Protein AF-A0A258CUS6-F1 (afdb_monomer)

Mean predicted aligned error: 6.82 Å

Sequence (56 aa):
MPPLPMIAVSANVAEGDRAAALAAGMDDCLAKPLDRAALQRWLDRVAAPQPIDRSA

Solvent-accessible surface area (backbone atoms only — not comparable to full-atom values): 3684 Å² total; per-residue (Å²): 131,82,85,79,91,44,71,46,77,32,81,61,74,48,76,65,50,44,52,51,40,44,75,72,71,30,78,44,66,45,45,51,83,72,52,65,69,61,50,48,57,50,48,67,72,68,63,65,92,68,81,82,80,78,84,126

Structure (mmCIF, N/CA/C/O backbone):
data_AF-A0A258CUS6-F1
#
_entry.id   AF-A0A258CUS6-F1
#
loop_
_atom_site.group_PDB
_atom_site.id
_atom_site.type_symbol
_atom_site.label_atom_id
_atom_site.label_alt_id
_atom_site.label_comp_id
_atom_site.label_asym_id
_atom_site.label_entity_id
_atom_site.label_seq_id
_atom_site.pdbx_PDB_ins_code
_atom_site.Cartn_x
_atom_site.Cartn_y
_atom_site.Cartn_z
_atom_site.occupancy
_atom_site.B_iso_or_equiv
_atom_site.auth_seq_id
_atom_site.auth_comp_id
_atom_site.auth_asym_id
_atom_site.auth_atom_id
_atom_site.pdbx_PDB_model_num
ATOM 1 N N . MET A 1 1 ? -4.848 4.946 21.194 1.00 61.47 1 MET A N 1
ATOM 2 C CA . MET A 1 1 ? -5.490 5.153 19.877 1.00 61.47 1 MET A CA 1
ATOM 3 C C . MET A 1 1 ? -4.916 4.095 18.945 1.00 61.47 1 MET A C 1
ATOM 5 O O . MET A 1 1 ? -3.708 3.891 19.037 1.00 61.47 1 MET A O 1
ATOM 9 N N . PRO A 1 2 ? -5.720 3.360 18.156 1.00 77.06 2 PRO A N 1
ATOM 10 C CA . PRO A 1 2 ? -5.169 2.416 17.183 1.00 77.06 2 PRO A CA 1
ATOM 11 C C . PRO A 1 2 ? -4.300 3.166 16.153 1.00 77.06 2 PRO A C 1
ATOM 13 O O . PRO A 1 2 ? -4.578 4.340 15.892 1.00 77.06 2 PRO A O 1
ATOM 16 N N . PRO A 1 3 ? -3.242 2.538 15.606 1.00 83.75 3 PRO A N 1
ATOM 17 C CA . PRO A 1 3 ? -2.414 3.167 14.581 1.00 83.75 3 PRO A CA 1
ATOM 18 C C . PRO A 1 3 ? -3.262 3.485 13.343 1.00 83.75 3 PRO A C 1
ATOM 20 O O . PRO A 1 3 ? -4.107 2.684 12.942 1.00 83.75 3 PRO A O 1
ATOM 23 N N . LEU A 1 4 ? -3.061 4.673 12.768 1.00 89.94 4 LEU A N 1
ATOM 24 C CA . LEU A 1 4 ? -3.734 5.091 11.540 1.00 89.94 4 LEU A CA 1
ATOM 25 C C . LEU A 1 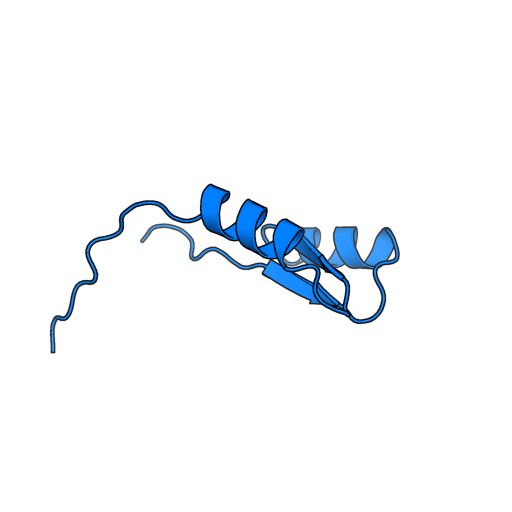4 ? -3.094 4.355 10.351 1.00 89.94 4 LEU A C 1
ATOM 27 O O . LEU A 1 4 ? -1.891 4.529 10.162 1.00 89.94 4 LEU A O 1
ATOM 31 N N . PRO A 1 5 ? -3.849 3.586 9.544 1.00 93.38 5 PRO A N 1
ATOM 32 C CA . PRO A 1 5 ? -3.285 2.907 8.383 1.00 93.38 5 PRO A CA 1
ATOM 33 C C . PRO A 1 5 ? -2.759 3.901 7.341 1.00 93.38 5 PRO A C 1
ATOM 35 O O . PRO A 1 5 ? -3.475 4.822 6.937 1.00 93.38 5 PRO A O 1
ATOM 38 N N . MET A 1 6 ? -1.529 3.701 6.874 1.00 93.44 6 MET A N 1
ATOM 39 C CA . MET A 1 6 ? -0.848 4.551 5.899 1.00 93.44 6 MET A CA 1
ATOM 40 C C . MET A 1 6 ? -0.265 3.724 4.755 1.00 93.44 6 MET A C 1
ATOM 42 O O . MET A 1 6 ? 0.440 2.740 4.963 1.00 93.44 6 MET A O 1
ATOM 46 N N . ILE A 1 7 ? -0.506 4.165 3.521 1.00 94.31 7 ILE A N 1
ATOM 47 C CA . ILE A 1 7 ? 0.058 3.549 2.320 1.00 94.31 7 ILE A CA 1
ATOM 48 C C . ILE A 1 7 ? 0.764 4.587 1.459 1.00 94.31 7 ILE A C 1
ATOM 50 O O . ILE A 1 7 ? 0.218 5.650 1.161 1.00 94.31 7 ILE A O 1
ATOM 54 N N . ALA A 1 8 ? 1.981 4.265 1.029 1.00 94.00 8 ALA A N 1
ATOM 55 C CA . ALA A 1 8 ? 2.718 5.087 0.085 1.00 94.00 8 ALA A CA 1
ATOM 56 C C . ALA A 1 8 ? 2.230 4.840 -1.351 1.00 94.00 8 ALA A C 1
ATOM 58 O O . ALA A 1 8 ? 1.934 3.712 -1.740 1.00 94.00 8 ALA A O 1
ATOM 59 N N . VAL A 1 9 ? 2.189 5.892 -2.173 1.00 92.81 9 VAL A N 1
ATOM 60 C CA . VAL A 1 9 ? 1.918 5.773 -3.612 1.00 92.81 9 VAL A CA 1
ATOM 61 C C . VAL A 1 9 ? 3.055 6.433 -4.386 1.00 92.81 9 VAL A C 1
ATOM 63 O O . VAL A 1 9 ? 3.189 7.661 -4.391 1.0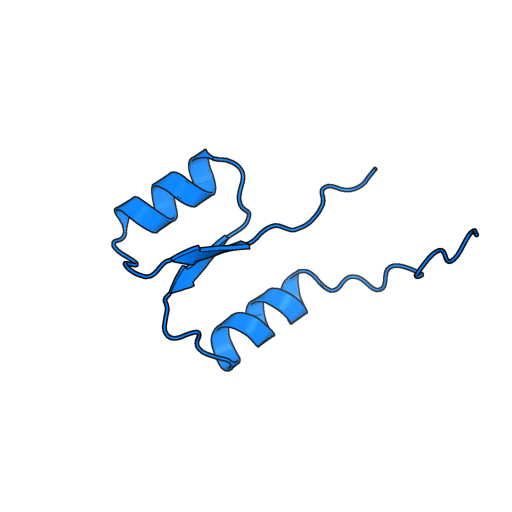0 92.81 9 VAL A O 1
ATOM 66 N N . SER A 1 10 ? 3.879 5.634 -5.062 1.00 87.19 10 SER A N 1
ATOM 67 C CA . SER A 1 10 ? 5.124 6.082 -5.701 1.00 87.19 10 SER A CA 1
ATOM 68 C C . SER A 1 10 ? 5.063 6.037 -7.231 1.00 87.19 10 SER A C 1
ATOM 70 O O . SER A 1 10 ? 4.454 5.147 -7.806 1.00 87.19 10 SER A O 1
ATOM 72 N N . ALA A 1 11 ? 5.697 7.008 -7.903 1.00 84.06 11 ALA A N 1
ATOM 73 C CA . ALA A 1 11 ? 5.828 7.015 -9.370 1.00 84.06 11 ALA A CA 1
ATOM 74 C C . ALA A 1 11 ? 6.849 5.991 -9.892 1.00 84.06 11 ALA A C 1
ATOM 76 O O . ALA A 1 11 ? 6.763 5.564 -11.037 1.00 84.06 11 ALA A O 1
ATOM 77 N N . ASN A 1 12 ? 7.789 5.603 -9.036 1.00 68.38 12 ASN A N 1
ATOM 78 C CA . ASN A 1 12 ? 8.809 4.607 -9.295 1.00 68.38 12 ASN A CA 1
ATOM 79 C C . ASN A 1 12 ? 8.651 3.554 -8.197 1.00 68.38 12 ASN A C 1
ATOM 81 O O . ASN A 1 12 ? 8.755 3.880 -7.019 1.00 68.38 12 ASN A O 1
ATOM 85 N N . VAL A 1 13 ? 8.276 2.328 -8.542 1.00 62.38 13 VAL A N 1
ATOM 86 C CA . VAL A 1 13 ? 8.280 1.226 -7.570 1.00 62.38 13 VAL A CA 1
ATOM 87 C C . VAL A 1 13 ? 9.451 0.343 -7.926 1.00 62.38 13 VAL A C 1
ATOM 89 O O . VAL A 1 13 ? 9.294 -0.748 -8.465 1.00 62.38 13 VAL A O 1
ATOM 92 N N . ALA A 1 14 ? 10.651 0.865 -7.678 1.00 72.75 14 ALA A N 1
ATOM 93 C CA . ALA A 1 14 ? 11.790 -0.011 -7.500 1.00 72.75 14 ALA A CA 1
ATOM 94 C C . ALA A 1 14 ? 11.639 -0.716 -6.143 1.00 72.75 14 ALA A C 1
ATOM 96 O O . ALA A 1 14 ? 11.068 -0.159 -5.203 1.00 72.75 14 ALA A O 1
ATOM 97 N N . GLU A 1 15 ? 12.180 -1.928 -6.012 1.00 71.25 15 GLU A N 1
ATOM 98 C CA . GLU A 1 15 ? 12.191 -2.691 -4.750 1.00 71.25 15 GLU A CA 1
ATOM 99 C C . GLU A 1 15 ? 12.684 -1.830 -3.561 1.00 71.25 15 GLU A C 1
ATOM 101 O O . GLU A 1 15 ? 12.148 -1.898 -2.454 1.00 71.25 15 GLU A O 1
ATOM 106 N N . GLY A 1 16 ? 13.655 -0.941 -3.818 1.00 78.12 16 GLY A N 1
ATOM 107 C CA . GLY A 1 16 ? 14.198 -0.001 -2.835 1.00 78.12 16 GLY A CA 1
ATOM 108 C C . GLY A 1 16 ? 13.202 1.056 -2.346 1.00 78.12 16 GLY A C 1
ATOM 109 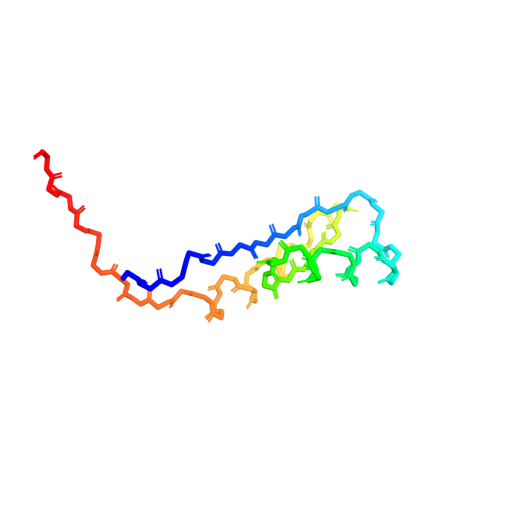O O . GLY A 1 16 ? 13.218 1.394 -1.165 1.00 78.12 16 GLY A O 1
ATOM 110 N N . ASP A 1 17 ? 12.292 1.525 -3.204 1.00 82.81 17 ASP A N 1
ATOM 111 C CA . ASP A 1 17 ? 11.276 2.521 -2.836 1.00 82.81 17 ASP A CA 1
ATOM 112 C C . ASP A 1 17 ? 10.248 1.917 -1.870 1.00 82.81 17 ASP A C 1
ATOM 114 O O . ASP A 1 17 ? 9.811 2.560 -0.912 1.00 82.81 17 ASP A O 1
ATOM 118 N N . ARG A 1 18 ? 9.899 0.640 -2.080 1.00 86.00 18 ARG A N 1
ATOM 119 C CA . ARG A 1 18 ? 9.024 -0.103 -1.168 1.00 86.00 18 ARG A CA 1
ATOM 120 C C . ARG A 1 18 ? 9.698 -0.333 0.182 1.00 86.00 18 ARG A C 1
ATOM 122 O O . ARG A 1 18 ? 9.080 -0.076 1.211 1.00 86.00 18 ARG A O 1
ATOM 129 N N . ALA A 1 19 ? 10.957 -0.769 0.186 1.00 89.00 19 ALA A N 1
ATOM 130 C CA . ALA A 1 19 ? 11.711 -0.975 1.422 1.00 89.00 19 ALA A CA 1
ATOM 131 C C . ALA A 1 19 ? 11.861 0.326 2.233 1.00 89.00 19 ALA A C 1
ATOM 133 O O . ALA A 1 19 ? 11.658 0.318 3.447 1.00 89.00 19 ALA A O 1
ATOM 134 N N . ALA A 1 20 ? 12.147 1.451 1.568 1.00 90.12 20 ALA A N 1
ATOM 135 C CA . ALA A 1 20 ? 12.253 2.758 2.210 1.00 90.12 20 ALA A CA 1
ATOM 136 C C . ALA A 1 20 ? 10.920 3.226 2.819 1.00 90.12 20 ALA A C 1
ATOM 138 O O . ALA A 1 20 ? 10.907 3.723 3.943 1.00 90.12 20 ALA A O 1
ATOM 139 N N .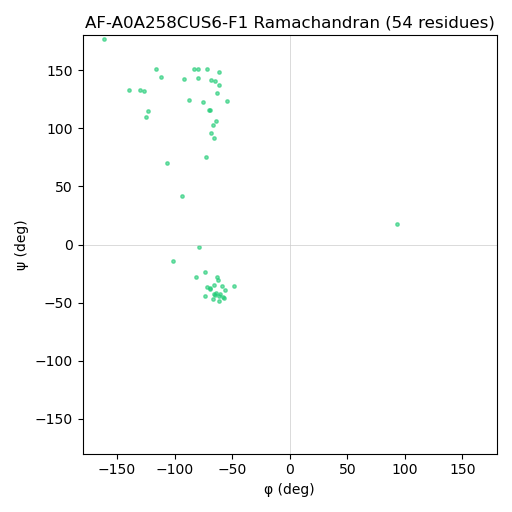 ALA A 1 21 ? 9.795 3.029 2.120 1.00 91.31 21 ALA A N 1
ATOM 140 C CA . ALA A 1 21 ? 8.470 3.373 2.639 1.00 91.31 21 ALA A CA 1
ATOM 141 C C . ALA A 1 21 ? 8.124 2.579 3.910 1.00 91.31 21 ALA A C 1
ATOM 143 O O . ALA A 1 21 ? 7.660 3.158 4.891 1.00 91.31 21 ALA A O 1
ATOM 144 N N . LEU A 1 22 ? 8.404 1.272 3.918 1.00 91.56 22 LEU A N 1
ATOM 145 C CA . LEU A 1 22 ? 8.181 0.421 5.090 1.00 91.56 22 LEU A CA 1
ATOM 146 C C . LEU A 1 22 ? 9.081 0.835 6.264 1.00 91.56 22 LEU A C 1
ATOM 148 O O . LEU A 1 22 ? 8.609 0.967 7.390 1.00 91.56 22 LEU A O 1
ATOM 152 N N . ALA A 1 23 ? 10.363 1.113 6.006 1.00 93.69 23 ALA A N 1
ATOM 153 C CA . ALA A 1 23 ? 11.295 1.586 7.032 1.00 93.69 23 ALA A CA 1
ATOM 154 C C . ALA A 1 23 ? 10.894 2.951 7.624 1.00 93.69 23 ALA A C 1
ATOM 156 O O . ALA A 1 23 ? 11.189 3.230 8.785 1.00 93.69 23 ALA A O 1
ATOM 157 N N . ALA A 1 24 ? 10.199 3.787 6.848 1.00 93.88 24 ALA A N 1
ATOM 158 C CA . ALA A 1 24 ? 9.652 5.066 7.294 1.00 93.88 24 ALA A CA 1
ATOM 159 C C . ALA A 1 24 ? 8.348 4.939 8.111 1.00 93.88 24 ALA A C 1
ATOM 161 O O . ALA A 1 24 ? 7.825 5.955 8.567 1.00 93.88 24 ALA A O 1
ATOM 162 N N . GLY A 1 25 ? 7.821 3.723 8.304 1.00 92.56 25 GLY A N 1
ATOM 163 C CA . GLY A 1 25 ? 6.615 3.467 9.097 1.00 92.56 25 GLY A CA 1
ATOM 164 C C . GLY A 1 25 ? 5.311 3.429 8.298 1.00 92.56 25 GLY A C 1
ATOM 165 O O . GLY A 1 25 ? 4.244 3.565 8.890 1.00 92.56 25 GLY A O 1
ATOM 166 N N . MET A 1 26 ? 5.377 3.267 6.973 1.00 94.38 26 MET A N 1
ATOM 167 C CA . MET A 1 26 ? 4.194 2.982 6.150 1.00 94.38 26 MET A CA 1
ATOM 168 C C . MET A 1 26 ? 3.835 1.496 6.235 1.00 94.38 26 MET A C 1
ATOM 170 O O . MET A 1 26 ? 4.719 0.651 6.367 1.00 94.38 26 MET A O 1
ATOM 174 N N . ASP A 1 27 ? 2.556 1.164 6.075 1.00 94.31 27 ASP A N 1
ATOM 175 C CA . ASP A 1 27 ? 2.089 -0.227 6.097 1.0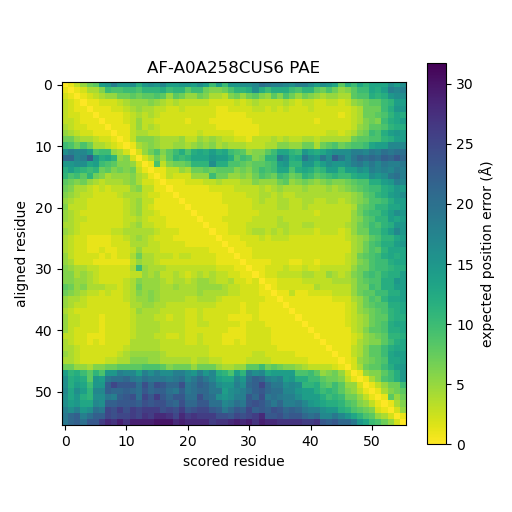0 94.31 27 ASP A CA 1
ATOM 176 C C . ASP A 1 27 ? 2.298 -0.939 4.753 1.00 94.31 27 ASP A C 1
ATOM 178 O O . ASP A 1 27 ? 2.433 -2.161 4.699 1.00 94.31 27 ASP A O 1
ATOM 182 N N . ASP A 1 28 ? 2.292 -0.191 3.644 1.00 92.06 28 ASP A N 1
ATOM 183 C CA . ASP A 1 28 ? 2.545 -0.730 2.304 1.00 92.06 28 ASP A CA 1
ATOM 184 C C . ASP A 1 28 ? 2.934 0.373 1.302 1.00 92.06 28 ASP A C 1
ATOM 186 O O . ASP A 1 28 ? 2.925 1.569 1.615 1.00 92.06 28 ASP A O 1
ATOM 190 N N . CYS A 1 29 ? 3.244 -0.027 0.066 1.00 92.31 29 CYS A N 1
ATOM 191 C CA . CYS A 1 29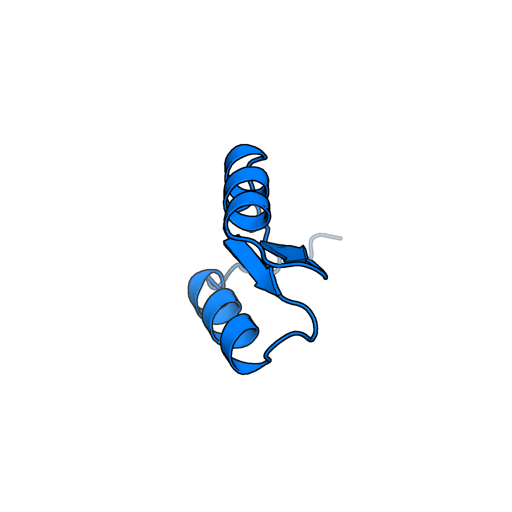 ? 3.529 0.882 -1.044 1.00 92.31 29 CYS A CA 1
ATOM 192 C C . CYS A 1 29 ? 2.903 0.375 -2.355 1.00 92.31 29 CYS A C 1
ATOM 194 O O . CYS A 1 29 ? 3.063 -0.793 -2.709 1.00 92.31 29 CYS A O 1
ATOM 196 N N . LEU A 1 30 ? 2.222 1.258 -3.095 1.00 91.88 30 LEU A N 1
ATOM 197 C CA . LEU A 1 30 ? 1.656 0.997 -4.423 1.00 91.88 30 LEU A CA 1
ATOM 198 C C . LEU A 1 30 ? 2.301 1.872 -5.500 1.00 91.88 30 LEU A C 1
ATOM 200 O O . LEU A 1 30 ? 2.723 3.004 -5.254 1.00 91.88 30 LEU A O 1
ATOM 204 N N . ALA A 1 31 ? 2.329 1.355 -6.727 1.00 90.88 31 ALA A N 1
ATOM 205 C CA . ALA A 1 31 ? 2.845 2.073 -7.886 1.00 90.88 31 ALA A CA 1
ATOM 206 C C . ALA A 1 31 ? 1.811 3.012 -8.507 1.00 90.88 31 ALA A C 1
ATOM 208 O O . ALA A 1 31 ? 0.611 2.743 -8.480 1.00 90.88 31 ALA A O 1
ATOM 209 N N . LYS A 1 32 ? 2.301 4.085 -9.130 1.00 89.44 32 LYS A N 1
A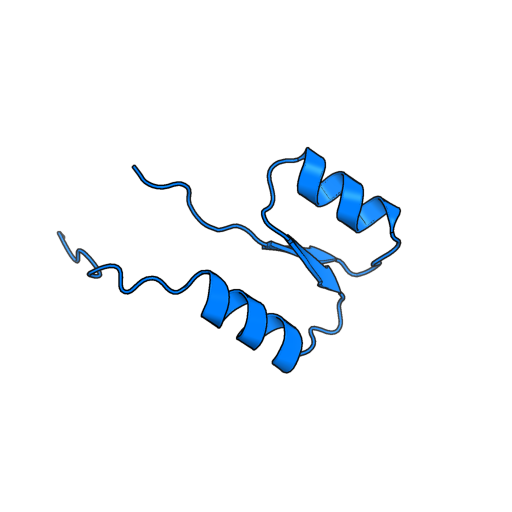TOM 210 C CA . LYS A 1 32 ? 1.577 4.868 -10.133 1.00 89.44 32 LYS A CA 1
ATOM 211 C C . LYS A 1 32 ? 1.905 4.303 -11.531 1.00 89.44 32 LYS A C 1
ATOM 213 O O . LYS A 1 32 ? 3.065 3.976 -11.769 1.00 89.44 32 LYS A O 1
ATOM 218 N N . PRO A 1 33 ? 0.945 4.256 -12.473 1.00 91.12 33 PRO A N 1
ATOM 219 C CA . PRO A 1 33 ? -0.471 4.567 -12.282 1.00 91.12 33 PRO A CA 1
ATOM 220 C C . PRO A 1 33 ? -1.139 3.563 -11.333 1.00 91.12 33 PRO A C 1
ATOM 222 O O . PRO A 1 33 ? -0.829 2.376 -11.355 1.00 91.12 33 PRO A O 1
ATOM 225 N N . LEU A 1 34 ? -2.032 4.063 -10.474 1.00 89.94 34 LEU A N 1
ATOM 226 C CA . LEU A 1 34 ? -2.595 3.276 -9.380 1.00 89.94 34 LEU A CA 1
ATOM 227 C C . LEU A 1 34 ? -3.517 2.175 -9.914 1.00 89.94 34 LEU A C 1
ATOM 229 O O . LEU A 1 34 ? -4.569 2.463 -10.489 1.00 89.94 34 LEU A O 1
ATOM 233 N N . ASP A 1 35 ? -3.139 0.919 -9.684 1.00 92.06 35 ASP A N 1
ATOM 234 C CA . ASP A 1 35 ? -4.013 -0.221 -9.945 1.00 92.06 35 ASP A CA 1
ATOM 235 C C . ASP A 1 35 ? -5.167 -0.224 -8.931 1.00 92.06 35 ASP A C 1
ATOM 237 O O . ASP A 1 35 ? -4.977 -0.399 -7.724 1.00 92.06 35 ASP A O 1
ATOM 241 N N . ARG A 1 36 ? -6.389 -0.056 -9.445 1.00 94.56 36 ARG A N 1
ATOM 242 C CA . ARG A 1 36 ? -7.628 -0.095 -8.660 1.00 94.56 36 ARG A CA 1
ATOM 243 C C . ARG A 1 36 ? -7.779 -1.396 -7.880 1.00 94.56 36 ARG A C 1
ATOM 245 O O . ARG A 1 36 ? -8.226 -1.356 -6.739 1.00 94.56 36 ARG A O 1
ATOM 252 N N . ALA A 1 37 ? -7.404 -2.531 -8.466 1.00 96.00 37 ALA A N 1
ATOM 253 C CA . ALA A 1 37 ? -7.524 -3.819 -7.799 1.00 96.00 37 ALA A CA 1
ATOM 254 C C . ALA A 1 37 ? -6.533 -3.929 -6.632 1.00 96.00 37 ALA A C 1
ATOM 256 O O . ALA A 1 37 ? -6.878 -4.452 -5.574 1.00 96.00 37 ALA A O 1
ATOM 257 N N . ALA A 1 38 ? -5.313 -3.409 -6.795 1.00 93.06 38 ALA A N 1
ATOM 258 C CA . ALA A 1 38 ? -4.320 -3.363 -5.725 1.00 93.06 38 ALA A CA 1
ATOM 259 C C . ALA A 1 38 ? -4.743 -2.443 -4.575 1.00 93.06 38 ALA A C 1
ATOM 261 O O . ALA A 1 38 ? -4.629 -2.838 -3.414 1.00 93.06 38 ALA A O 1
ATOM 262 N N . LEU A 1 39 ? -5.293 -1.268 -4.897 1.00 94.62 39 LEU A N 1
ATOM 263 C CA . LEU A 1 39 ? -5.850 -0.363 -3.896 1.00 94.62 39 LEU A CA 1
ATOM 264 C C . LEU A 1 39 ? -7.014 -1.015 -3.146 1.00 94.62 39 LEU A C 1
ATOM 266 O O . LEU A 1 39 ? -7.010 -1.006 -1.920 1.00 94.62 39 LEU A O 1
ATOM 270 N N . GLN A 1 40 ? -7.974 -1.614 -3.860 1.00 95.62 40 GLN A N 1
ATOM 271 C CA . GLN A 1 40 ? -9.125 -2.265 -3.233 1.00 95.62 40 GLN A CA 1
ATOM 272 C C . GLN A 1 40 ? -8.675 -3.363 -2.267 1.00 95.62 40 GLN A C 1
ATOM 274 O O . GLN A 1 40 ? -9.092 -3.367 -1.117 1.00 95.62 40 GLN A O 1
ATOM 279 N N . ARG A 1 41 ? -7.722 -4.213 -2.677 1.00 94.62 41 ARG A N 1
ATOM 280 C CA . ARG A 1 41 ? -7.148 -5.234 -1.788 1.00 94.62 41 ARG A CA 1
ATOM 281 C C . ARG A 1 41 ? -6.510 -4.640 -0.537 1.00 94.62 41 ARG A C 1
ATOM 283 O O . ARG A 1 41 ? -6.506 -5.306 0.491 1.00 94.62 41 ARG A O 1
ATOM 290 N N . TRP A 1 42 ? -5.882 -3.467 -0.614 1.00 94.19 42 TRP A N 1
ATOM 291 C CA . TRP A 1 42 ? -5.317 -2.820 0.573 1.00 94.19 42 TRP A CA 1
ATOM 292 C C . TRP A 1 42 ? -6.412 -2.241 1.466 1.00 94.19 42 TRP A C 1
ATOM 294 O O . TRP A 1 42 ? -6.394 -2.485 2.667 1.00 94.19 42 TRP A O 1
ATOM 304 N N . LEU A 1 43 ? -7.403 -1.568 0.877 1.00 93.88 43 LEU A N 1
ATOM 305 C CA . LEU A 1 43 ? -8.566 -1.051 1.597 1.00 93.88 43 LEU A CA 1
ATOM 306 C C . LEU A 1 43 ? -9.305 -2.168 2.336 1.00 93.88 43 LEU A C 1
ATOM 308 O O . LEU A 1 43 ? -9.561 -2.027 3.525 1.00 93.88 43 LEU A O 1
ATOM 312 N N . ASP A 1 44 ? -9.554 -3.300 1.682 1.00 93.38 44 ASP A N 1
ATOM 313 C CA . ASP A 1 44 ? -10.220 -4.456 2.290 1.00 93.38 44 ASP A CA 1
ATOM 314 C C . ASP A 1 44 ? -9.418 -5.034 3.471 1.00 93.38 44 ASP A C 1
ATOM 316 O O .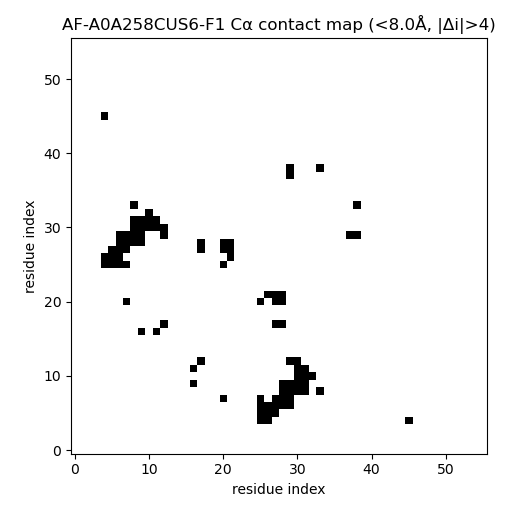 ASP A 1 44 ? -10.004 -5.553 4.418 1.00 93.38 44 ASP A O 1
ATOM 320 N N . ARG A 1 45 ? -8.078 -4.924 3.449 1.00 91.50 45 ARG A N 1
ATOM 321 C CA . ARG A 1 45 ? -7.220 -5.342 4.573 1.00 91.50 45 ARG A CA 1
ATOM 322 C C . ARG A 1 45 ? -7.318 -4.408 5.776 1.00 91.50 45 ARG A C 1
ATOM 324 O O . ARG A 1 45 ? -7.209 -4.884 6.901 1.00 91.50 45 ARG A O 1
ATOM 331 N N . VAL A 1 46 ? -7.459 -3.100 5.551 1.00 91.62 46 VAL A N 1
ATOM 332 C CA . VAL A 1 46 ? -7.391 -2.086 6.623 1.00 91.62 46 VAL A CA 1
ATOM 333 C C . VAL A 1 46 ? -8.757 -1.579 7.079 1.00 91.62 46 VAL A C 1
ATOM 335 O O . VAL A 1 46 ? -8.858 -0.958 8.137 1.00 91.62 46 VAL A O 1
ATOM 338 N N . ALA A 1 47 ? -9.814 -1.846 6.313 1.00 85.62 47 ALA A N 1
ATOM 339 C CA . ALA A 1 47 ? -11.185 -1.500 6.648 1.00 85.62 47 ALA A CA 1
ATOM 340 C C . ALA A 1 47 ? -11.712 -2.409 7.771 1.00 85.62 47 ALA A C 1
ATOM 342 O O . ALA A 1 47 ? -12.526 -3.303 7.559 1.00 85.62 47 ALA A O 1
ATOM 343 N N . ALA A 1 48 ? -11.268 -2.158 9.001 1.00 68.56 48 ALA A N 1
ATOM 344 C CA . ALA A 1 48 ? -12.060 -2.523 10.165 1.00 68.56 48 ALA A CA 1
ATOM 345 C C . ALA A 1 48 ? -13.313 -1.625 10.193 1.00 68.56 48 ALA A C 1
ATOM 347 O O . ALA A 1 48 ? -13.202 -0.432 9.890 1.00 68.56 48 ALA A O 1
ATOM 348 N N . PRO A 1 49 ? -14.498 -2.134 10.573 1.00 58.75 49 PRO A N 1
ATOM 349 C CA . PRO A 1 49 ? -15.652 -1.285 10.835 1.00 58.75 49 PRO A CA 1
ATOM 350 C C . PRO A 1 49 ? -15.350 -0.413 12.059 1.00 58.75 49 PRO A C 1
ATOM 352 O O . PRO A 1 49 ? -15.571 -0.816 13.197 1.00 58.75 49 PRO A O 1
ATOM 355 N N . GLN A 1 50 ? -14.800 0.778 11.830 1.00 58.25 50 GLN A N 1
ATOM 356 C CA . GLN A 1 50 ? -14.682 1.803 12.856 1.00 58.25 50 GLN A CA 1
ATOM 357 C C . GLN A 1 50 ? -15.977 2.619 12.836 1.00 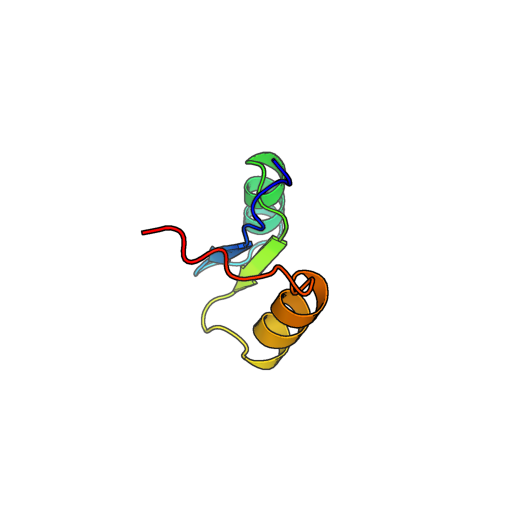58.25 50 GLN A C 1
ATOM 359 O O . GLN A 1 50 ? -16.344 3.140 11.776 1.00 58.25 50 GLN A O 1
ATOM 364 N N . PRO A 1 51 ? -16.695 2.737 13.965 1.00 56.03 51 PRO A N 1
ATOM 365 C CA . PRO A 1 51 ? -17.758 3.718 14.087 1.00 56.03 51 PRO A CA 1
ATOM 366 C C . PRO A 1 51 ? -17.167 5.085 13.743 1.00 56.03 51 PRO A C 1
ATOM 368 O O . PRO A 1 51 ? -16.175 5.501 14.341 1.00 56.03 51 PRO A O 1
ATOM 371 N N . ILE A 1 52 ? -17.743 5.771 12.755 1.00 65.19 52 ILE A N 1
ATOM 372 C CA . ILE A 1 52 ? -17.398 7.168 12.500 1.00 65.19 52 ILE A CA 1
ATOM 373 C C . ILE A 1 52 ? -17.949 7.947 13.693 1.00 65.19 52 ILE A C 1
ATOM 375 O O . ILE A 1 52 ? -19.138 8.263 13.725 1.00 65.19 52 ILE A O 1
ATOM 379 N N . ASP A 1 53 ? -17.109 8.208 14.692 1.00 64.94 53 ASP A N 1
ATOM 380 C CA . ASP A 1 53 ? -17.450 9.130 15.765 1.00 64.94 53 ASP A CA 1
ATOM 381 C C . ASP A 1 53 ? -17.556 10.538 15.163 1.00 64.94 53 ASP A C 1
ATOM 383 O O . ASP A 1 53 ? -16.560 11.169 14.812 1.00 64.94 53 ASP A O 1
ATOM 387 N N . ARG A 1 54 ? -18.797 10.991 14.964 1.00 62.03 54 ARG A N 1
ATOM 388 C CA . ARG A 1 54 ? -19.136 12.352 14.531 1.00 62.03 54 ARG A CA 1
ATOM 389 C C . ARG A 1 54 ? -19.407 13.259 15.733 1.00 62.03 54 ARG A C 1
ATOM 391 O O . ARG A 1 54 ? -20.370 14.025 15.705 1.00 62.03 54 ARG A O 1
ATOM 398 N N . SER A 1 55 ? -18.605 13.157 16.787 1.00 56.72 55 SER A N 1
ATOM 399 C CA . SER A 1 55 ? -18.617 14.144 17.865 1.00 56.72 55 SER A CA 1
ATOM 400 C C . SER A 1 55 ? -18.166 15.494 17.303 1.00 56.72 55 SER A C 1
ATOM 402 O O . SER A 1 55 ? -17.006 15.667 16.926 1.00 56.72 55 SER A O 1
ATOM 404 N N . ALA A 1 56 ? -19.149 16.382 17.156 1.00 48.75 56 ALA A N 1
ATOM 405 C CA . ALA A 1 56 ? -19.023 17.778 16.751 1.00 48.75 56 ALA A CA 1
ATOM 406 C C . ALA A 1 56 ? -18.436 18.651 17.868 1.00 48.75 56 ALA A C 1
ATOM 408 O O . ALA A 1 56 ? -18.591 18.274 19.053 1.00 48.75 56 ALA A O 1
#

pLDDT: mean 83.78, std 13.22, range [48.75, 96.0]

Radius of gyration: 13.5 Å; Cα contacts (8 Å, |Δi|>4): 46; chains: 1; bounding box: 33×23×32 Å

Nearest PDB structures (foldseek):
  8phn-assembly1_A  TM=9.063E-01  e=1.239E-01  Thermochaetoides thermophila
  1oxk-assembly1_B  TM=9.135E-01  e=1.239E-01  Saccharomyces cerevisiae
  6ont-assembly1_A-2  TM=9.038E-01  e=1.530E-01  Francisella tularensis subsp. novicida U112
  3m6m-assembly1_D  TM=8.739E-01  e=2.932E+00  Xanthomonas campestris pv. campestris
  3m6m-assembly1_F  TM=8.538E-01  e=6.356E+00  Xanthomonas campestris pv. campestris

Secondary structure (DSSP, 8-state):
-PPPP-EEEES---HHHHHHHHHTT-SEEEESSPPHHHHHHHHHHH----------

Foldseek 3Di:
DPDDAAEAEDQDPDVVVQVVCVVVPHPTYAYPVGDPVVVVVVCVVPDDPDPPPPPD